Protein AF-A0A8T4HU06-F1 (afdb_monomer_lite)

Sequence (92 aa):
AAGGELPPHQEDKLLADHSLVPEHLDIVALCRRSPLSVADVAAELDLPVGVVRVLIGDLVEAELVRVTRPVPPAELPDESILREVINGLRAL

Structure (mmCIF, N/CA/C/O backbone):
data_AF-A0A8T4HU06-F1
#
_entry.id   AF-A0A8T4HU06-F1
#
loop_
_atom_site.group_PDB
_atom_site.id
_atom_site.type_symbol
_atom_site.label_atom_id
_atom_site.label_alt_id
_atom_site.label_comp_id
_atom_site.label_asym_id
_atom_site.label_entity_id
_atom_site.label_seq_id
_atom_site.pdbx_PDB_ins_code
_atom_site.Cartn_x
_atom_site.Cartn_y
_atom_site.Cartn_z
_atom_site.occupancy
_atom_site.B_iso_or_equiv
_atom_site.auth_seq_id
_atom_site.auth_comp_id
_atom_site.auth_asym_id
_atom_site.auth_atom_id
_atom_site.pdbx_PDB_model_num
ATOM 1 N N . ALA A 1 1 ? 35.096 37.203 -4.861 1.00 49.19 1 ALA A N 1
ATOM 2 C CA . ALA A 1 1 ? 34.974 36.120 -3.865 1.00 49.19 1 ALA A CA 1
ATOM 3 C C . ALA A 1 1 ? 33.509 36.012 -3.469 1.00 49.19 1 ALA A C 1
ATOM 5 O O . ALA A 1 1 ? 32.876 37.055 -3.382 1.00 49.19 1 ALA A O 1
ATOM 6 N N . ALA A 1 2 ? 33.016 34.786 -3.271 1.00 47.84 2 ALA A N 1
ATOM 7 C CA . ALA A 1 2 ? 31.607 34.378 -3.151 1.00 47.84 2 ALA A CA 1
ATOM 8 C C . ALA A 1 2 ? 30.885 34.105 -4.489 1.00 47.84 2 ALA A C 1
ATOM 10 O O . ALA A 1 2 ? 29.835 34.665 -4.774 1.00 47.84 2 ALA A O 1
ATOM 11 N N . GLY A 1 3 ? 31.455 33.205 -5.296 1.00 42.72 3 GLY A N 1
ATOM 12 C CA . GLY A 1 3 ? 30.666 32.340 -6.175 1.00 42.72 3 GLY A CA 1
ATOM 13 C C . GLY A 1 3 ? 30.450 31.032 -5.424 1.00 42.72 3 GLY A C 1
ATOM 14 O O . GLY A 1 3 ? 31.340 30.189 -5.395 1.00 42.72 3 GLY A O 1
ATOM 15 N N . GLY A 1 4 ? 29.343 30.930 -4.690 1.00 51.41 4 GLY A N 1
ATOM 16 C CA . GLY A 1 4 ? 28.911 29.660 -4.122 1.00 51.41 4 GLY A CA 1
ATOM 17 C C . GLY A 1 4 ? 28.354 28.810 -5.252 1.00 51.41 4 GLY A C 1
ATOM 18 O O . GLY A 1 4 ? 27.167 28.903 -5.545 1.00 51.41 4 GLY A O 1
ATOM 19 N N . GLU A 1 5 ? 29.212 28.030 -5.907 1.00 49.47 5 GLU A N 1
ATOM 20 C CA . GLU A 1 5 ? 28.767 26.966 -6.804 1.00 49.47 5 GLU A CA 1
ATOM 21 C C . GLU A 1 5 ? 28.080 25.902 -5.932 1.00 49.47 5 GLU A C 1
ATOM 23 O O . GLU A 1 5 ? 28.725 25.077 -5.281 1.00 49.47 5 GLU A O 1
ATOM 28 N N . LEU A 1 6 ? 26.751 25.980 -5.846 1.00 54.69 6 LEU A N 1
ATOM 29 C CA . LEU A 1 6 ? 25.926 24.864 -5.400 1.00 54.69 6 LEU A CA 1
ATOM 30 C C . LEU A 1 6 ? 26.070 23.745 -6.444 1.00 54.69 6 LEU A C 1
ATOM 32 O O . LEU A 1 6 ? 26.054 24.041 -7.642 1.00 54.69 6 LEU A O 1
ATOM 36 N N . PRO A 1 7 ? 26.239 22.478 -6.033 1.00 54.22 7 PRO A N 1
ATOM 37 C CA . PRO A 1 7 ? 26.412 21.390 -6.984 1.00 54.22 7 PRO A CA 1
ATOM 38 C C . PRO A 1 7 ? 25.163 21.268 -7.876 1.00 54.22 7 PRO A C 1
ATOM 40 O O . PRO A 1 7 ? 24.046 21.352 -7.360 1.00 5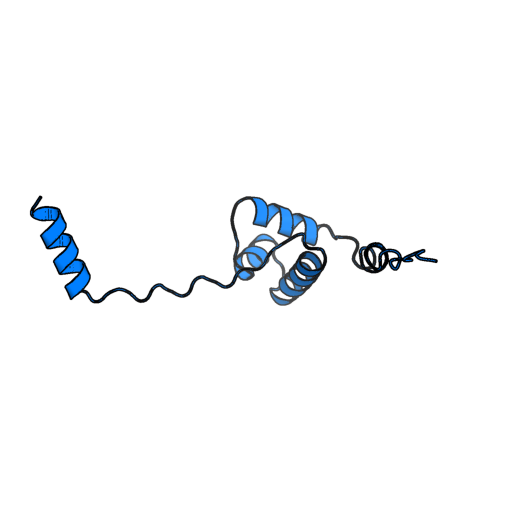4.22 7 PRO A O 1
ATOM 43 N N . PRO A 1 8 ? 25.320 21.060 -9.197 1.00 49.34 8 PRO A N 1
ATOM 44 C CA . PRO A 1 8 ? 24.193 20.816 -10.081 1.00 49.34 8 PRO A CA 1
ATOM 45 C C . PRO A 1 8 ? 23.570 19.471 -9.712 1.00 49.34 8 PRO A C 1
ATOM 47 O O . PRO A 1 8 ? 24.196 18.425 -9.864 1.00 49.34 8 PRO A O 1
ATOM 50 N N . HIS A 1 9 ? 22.358 19.537 -9.171 1.00 50.75 9 HIS A N 1
ATOM 51 C CA . HIS A 1 9 ? 21.290 18.556 -9.299 1.00 50.75 9 HIS A CA 1
ATOM 52 C C . HIS A 1 9 ? 21.762 17.125 -9.631 1.00 50.75 9 HIS A C 1
ATOM 54 O O . HIS A 1 9 ? 21.701 16.658 -10.766 1.00 50.75 9 HIS A O 1
ATOM 60 N N . GLN A 1 10 ? 22.113 16.388 -8.574 1.00 49.09 10 GLN A N 1
ATOM 61 C CA . GLN A 1 10 ? 22.041 14.918 -8.499 1.00 49.09 10 GLN A CA 1
ATOM 62 C C . GLN A 1 10 ? 20.639 14.380 -8.909 1.00 49.09 10 GLN A C 1
ATOM 64 O O . GLN A 1 10 ? 20.453 13.179 -9.087 1.00 49.09 10 GLN A O 1
ATOM 69 N N . GLU A 1 11 ? 19.675 15.289 -9.063 1.00 46.75 11 GLU A N 1
ATOM 70 C CA . GLU A 1 11 ? 18.231 15.122 -9.166 1.00 46.75 11 GLU A CA 1
ATOM 71 C C . GLU A 1 11 ? 17.757 14.498 -10.483 1.00 46.75 11 GLU A C 1
ATOM 73 O O . GLU A 1 11 ? 16.674 13.947 -10.482 1.00 46.75 11 GLU A O 1
ATOM 78 N N . ASP A 1 12 ? 18.538 14.503 -11.570 1.00 49.78 12 ASP A N 1
ATOM 79 C CA . ASP A 1 12 ? 18.049 14.060 -12.897 1.00 49.78 12 ASP A CA 1
ATOM 80 C C . ASP A 1 12 ? 18.591 12.679 -13.338 1.00 49.78 12 ASP A C 1
ATOM 82 O O . ASP A 1 12 ? 18.088 12.048 -14.263 1.00 49.78 12 ASP A O 1
ATOM 86 N N . LYS A 1 13 ? 19.636 12.158 -12.676 1.00 44.78 13 LYS A N 1
ATOM 87 C CA . LYS A 1 13 ? 20.402 10.996 -13.182 1.00 44.78 13 LYS A CA 1
ATOM 88 C C . LYS A 1 13 ? 19.942 9.630 -12.649 1.00 44.78 13 LYS A C 1
ATOM 90 O O . LYS A 1 13 ? 20.282 8.616 -13.246 1.00 44.78 13 LYS A O 1
ATOM 95 N N . LEU A 1 14 ? 19.181 9.591 -11.553 1.00 49.69 14 LEU A N 1
ATOM 96 C CA . LEU A 1 14 ? 18.572 8.363 -11.007 1.00 49.69 14 LEU A CA 1
ATOM 97 C C . LEU A 1 14 ? 17.090 8.208 -11.402 1.00 49.69 14 LEU A C 1
ATOM 99 O O . LEU A 1 14 ? 16.555 7.110 -11.317 1.00 49.69 14 LEU A O 1
ATOM 103 N N . LEU A 1 15 ? 16.444 9.279 -11.885 1.00 49.28 15 LEU A N 1
ATOM 104 C CA . LEU A 1 15 ? 15.009 9.321 -12.209 1.00 49.28 15 LEU A CA 1
ATOM 105 C C . LEU A 1 15 ? 14.596 8.507 -13.453 1.00 49.28 15 LEU A C 1
ATOM 107 O O . LEU A 1 15 ? 13.402 8.356 -13.698 1.00 49.28 15 LEU A O 1
ATOM 111 N N . ALA A 1 16 ? 15.538 7.994 -14.251 1.00 53.00 16 ALA A N 1
ATOM 112 C CA . ALA A 1 16 ? 15.242 7.401 -15.562 1.00 53.00 16 ALA A CA 1
ATOM 113 C C . ALA A 1 16 ? 15.638 5.921 -15.735 1.00 53.00 16 ALA A C 1
ATOM 115 O O . ALA A 1 16 ? 15.224 5.317 -16.724 1.00 53.00 16 ALA A O 1
ATOM 116 N N . ASP A 1 17 ? 16.381 5.309 -14.801 1.00 52.34 17 ASP A N 1
ATOM 117 C CA . ASP A 1 17 ? 16.716 3.868 -14.890 1.00 52.34 17 ASP A CA 1
ATOM 118 C C . ASP A 1 17 ? 15.507 2.961 -14.564 1.00 52.34 17 ASP A C 1
ATOM 120 O O . ASP A 1 17 ? 15.486 1.777 -14.905 1.00 52.34 17 ASP A O 1
ATOM 124 N N . HIS A 1 18 ? 14.440 3.541 -14.004 1.00 58.19 18 HIS A N 1
ATOM 125 C CA . HIS A 1 18 ? 13.116 2.939 -13.872 1.00 58.19 18 HIS A CA 1
ATOM 126 C C . HIS A 1 18 ? 12.086 3.795 -14.612 1.00 58.19 18 HIS A C 1
ATOM 128 O O . HIS A 1 18 ? 11.337 4.557 -14.006 1.00 58.19 18 HIS A O 1
ATOM 134 N N . SER A 1 19 ? 12.040 3.684 -15.945 1.00 70.25 19 SER A N 1
ATOM 135 C CA . SER A 1 19 ? 10.857 4.115 -16.699 1.00 70.25 19 SER A CA 1
ATOM 136 C C . SER A 1 19 ? 9.641 3.490 -16.025 1.00 70.25 19 SER A C 1
ATOM 138 O O . SER A 1 19 ? 9.533 2.266 -16.015 1.00 70.25 19 SER A O 1
ATOM 140 N N . LEU A 1 20 ? 8.763 4.315 -15.449 1.00 79.44 20 LEU A N 1
ATOM 141 C CA . LEU A 1 20 ? 7.530 3.849 -14.821 1.00 79.44 20 LEU A CA 1
ATOM 142 C C . LEU A 1 20 ? 6.812 2.923 -15.806 1.00 79.44 20 LEU A C 1
ATOM 144 O O . LEU A 1 20 ? 6.444 3.348 -16.907 1.00 79.44 20 LEU A O 1
ATOM 148 N N . VAL A 1 21 ? 6.681 1.652 -15.437 1.00 87.94 21 VAL A N 1
ATOM 149 C CA . VAL A 1 21 ? 5.947 0.672 -16.236 1.00 87.94 21 VAL A CA 1
ATOM 150 C C . VAL A 1 21 ? 4.445 0.835 -15.967 1.00 87.94 21 VAL A C 1
ATOM 152 O O . VAL A 1 21 ? 4.068 1.514 -15.004 1.00 87.94 21 VAL A O 1
ATOM 155 N N . PRO A 1 22 ? 3.558 0.283 -16.814 1.00 92.44 22 PRO A N 1
ATOM 156 C CA . PRO A 1 22 ? 2.112 0.420 -16.629 1.00 92.44 22 PRO A CA 1
ATOM 157 C C . PRO A 1 22 ? 1.648 0.062 -15.213 1.00 92.44 22 PRO A C 1
ATOM 159 O O . PRO A 1 22 ? 0.855 0.789 -14.623 1.00 92.44 22 PRO A O 1
ATOM 162 N N . GLU A 1 23 ? 2.248 -0.964 -14.614 1.00 95.75 23 GLU A N 1
ATOM 163 C CA . GLU A 1 23 ? 1.944 -1.423 -13.263 1.00 95.75 23 GLU A CA 1
ATOM 164 C C . GLU A 1 23 ? 2.241 -0.347 -12.204 1.00 95.75 23 GLU A C 1
ATOM 166 O O . GLU A 1 23 ? 1.484 -0.197 -11.246 1.00 95.75 23 GLU A O 1
ATOM 171 N N . HIS A 1 24 ? 3.294 0.465 -12.370 1.00 95.38 24 HIS A N 1
ATOM 172 C CA . HIS A 1 24 ? 3.557 1.598 -11.472 1.00 95.38 24 HIS A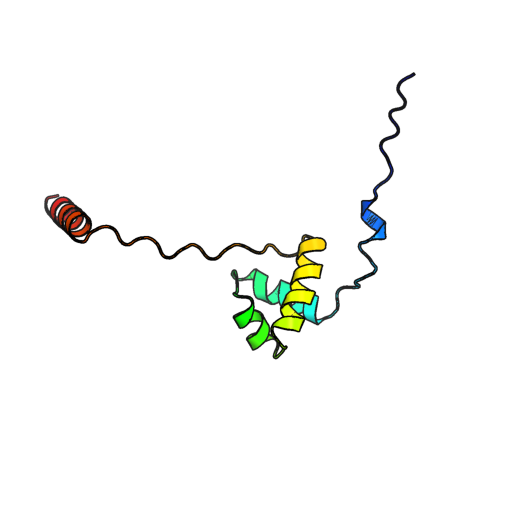 CA 1
ATOM 173 C C . HIS A 1 24 ? 2.455 2.657 -11.570 1.00 95.38 24 HIS A C 1
ATOM 175 O O . HIS A 1 24 ? 2.030 3.215 -10.555 1.00 95.38 24 HIS A O 1
ATOM 181 N N . LEU A 1 25 ? 1.977 2.933 -12.786 1.00 94.38 25 LEU A N 1
ATOM 182 C CA . LEU A 1 25 ? 0.897 3.892 -13.016 1.00 94.38 25 LEU A CA 1
ATOM 183 C C . LEU A 1 25 ? -0.422 3.394 -12.415 1.00 94.38 25 LEU A C 1
ATOM 185 O O . LEU A 1 25 ? -1.147 4.185 -11.806 1.00 94.38 25 LEU A O 1
ATOM 189 N N . ASP A 1 26 ? -0.693 2.095 -12.522 1.00 96.31 26 ASP A N 1
ATOM 190 C CA . ASP A 1 26 ? -1.879 1.469 -11.944 1.00 96.31 26 ASP A CA 1
ATOM 191 C C . ASP A 1 26 ? -1.856 1.531 -10.411 1.00 96.31 26 ASP A C 1
ATOM 193 O O . ASP A 1 26 ? -2.854 1.913 -9.796 1.00 96.31 26 ASP A O 1
ATOM 197 N N . ILE A 1 27 ? -0.703 1.279 -9.775 1.00 96.31 27 ILE A N 1
ATOM 198 C CA . ILE A 1 27 ? -0.538 1.444 -8.319 1.00 96.31 27 ILE A CA 1
ATOM 199 C C . ILE A 1 27 ? -0.866 2.882 -7.892 1.00 96.31 27 ILE A C 1
ATOM 201 O O . ILE A 1 27 ? -1.620 3.094 -6.934 1.00 96.31 27 ILE A O 1
ATOM 205 N N . VAL A 1 28 ? -0.331 3.883 -8.601 1.00 95.56 28 VAL A N 1
ATOM 206 C CA . VAL A 1 28 ? -0.617 5.299 -8.316 1.00 95.56 28 VAL A CA 1
ATOM 207 C C . VAL A 1 28 ? -2.107 5.592 -8.489 1.00 95.56 28 VAL A C 1
ATOM 209 O O . VAL A 1 28 ? -2.698 6.272 -7.648 1.00 95.56 28 VAL A O 1
ATOM 212 N N . ALA A 1 29 ? -2.735 5.075 -9.547 1.00 95.31 29 ALA A N 1
ATOM 213 C CA . ALA A 1 29 ? -4.159 5.265 -9.801 1.00 95.31 29 ALA A CA 1
ATOM 214 C C . ALA A 1 29 ? -5.033 4.664 -8.687 1.00 95.31 29 ALA A C 1
ATOM 216 O O . ALA A 1 29 ? -5.947 5.340 -8.206 1.00 95.31 29 ALA A O 1
ATOM 217 N N . LEU A 1 30 ? -4.718 3.450 -8.226 1.00 95.69 30 LEU A N 1
ATOM 218 C CA . LEU A 1 30 ? -5.419 2.774 -7.131 1.00 95.69 30 LEU A CA 1
ATOM 219 C C . LEU A 1 30 ? -5.331 3.566 -5.817 1.00 95.69 30 LEU A C 1
ATOM 221 O O . LEU A 1 30 ? -6.337 3.756 -5.129 1.00 95.69 30 LEU A O 1
ATOM 225 N N . CYS A 1 31 ? -4.154 4.109 -5.501 1.00 94.44 31 CYS A N 1
ATOM 226 C CA . CYS A 1 31 ? -3.914 4.832 -4.248 1.00 94.44 31 CYS A CA 1
ATOM 227 C C . CYS A 1 31 ? -4.499 6.258 -4.215 1.00 94.44 31 CYS A C 1
ATOM 229 O O . CYS A 1 31 ? -4.534 6.878 -3.151 1.00 94.44 31 CYS A O 1
ATOM 231 N N . ARG A 1 32 ? -4.980 6.809 -5.344 1.00 93.69 32 ARG A N 1
ATOM 232 C CA . ARG A 1 32 ? -5.537 8.179 -5.401 1.00 93.69 32 ARG A CA 1
ATOM 233 C C . ARG A 1 32 ? -6.824 8.361 -4.603 1.00 93.69 32 ARG A C 1
ATOM 235 O O . ARG A 1 32 ? -7.107 9.474 -4.167 1.00 93.69 32 ARG A O 1
ATOM 242 N N . ARG A 1 33 ? -7.635 7.309 -4.464 1.00 91.06 33 ARG A N 1
ATOM 243 C CA . ARG A 1 33 ? -8.952 7.409 -3.814 1.00 91.06 33 ARG A CA 1
ATOM 244 C C . ARG A 1 33 ? -8.873 7.229 -2.301 1.00 91.06 33 ARG A C 1
ATOM 246 O O . ARG A 1 33 ? -9.578 7.920 -1.571 1.00 91.06 33 ARG A O 1
ATOM 253 N N . SER A 1 34 ? -8.031 6.313 -1.840 1.00 91.44 34 SER A N 1
ATOM 254 C CA . SER A 1 34 ? -7.820 6.014 -0.423 1.00 91.44 34 SER A CA 1
ATOM 255 C C . SER A 1 34 ? -6.503 5.257 -0.232 1.00 91.44 34 SER A C 1
ATOM 257 O O . SER A 1 34 ? -6.068 4.579 -1.164 1.00 91.44 34 SER A O 1
ATOM 259 N N . PRO A 1 35 ? -5.889 5.302 0.966 1.00 92.06 35 PRO A N 1
ATOM 260 C CA . PRO A 1 35 ? -4.783 4.411 1.299 1.00 92.06 35 PRO A CA 1
ATOM 261 C C . PRO A 1 35 ? -5.216 2.946 1.171 1.00 92.0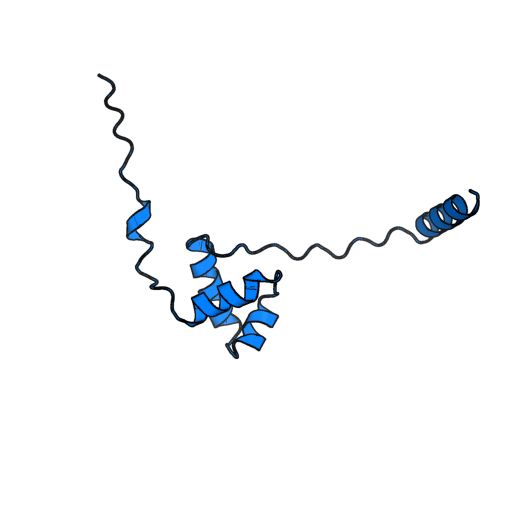6 35 PRO A C 1
ATOM 263 O O . PRO A 1 35 ? -6.285 2.578 1.658 1.00 92.06 35 PRO A O 1
ATOM 266 N N . LEU A 1 36 ? -4.382 2.125 0.540 1.00 94.50 36 LEU A N 1
ATOM 267 C CA . LEU A 1 36 ? -4.596 0.688 0.379 1.00 94.50 36 LEU A CA 1
ATOM 268 C C . LEU A 1 36 ? -3.483 -0.082 1.081 1.00 94.50 36 LEU A C 1
ATOM 270 O O . LEU A 1 36 ? -2.347 0.396 1.169 1.00 94.50 36 LEU A O 1
ATOM 274 N N . SER A 1 37 ? -3.793 -1.279 1.581 1.00 94.81 37 SER A N 1
ATOM 275 C CA . SER A 1 37 ? -2.735 -2.168 2.045 1.00 94.81 37 SER A CA 1
ATOM 276 C C . SER A 1 37 ? -1.966 -2.731 0.847 1.00 94.81 37 SER A C 1
ATOM 278 O O . SER A 1 37 ? -2.497 -2.856 -0.255 1.00 94.81 37 SER A O 1
ATOM 280 N N . VAL A 1 38 ? -0.707 -3.120 1.060 1.00 95.06 38 VAL A N 1
ATOM 281 C CA . VAL A 1 38 ? 0.102 -3.758 0.005 1.00 95.06 38 VAL A CA 1
ATOM 282 C C . VAL A 1 38 ? -0.561 -5.046 -0.503 1.00 95.06 38 VAL A C 1
ATOM 284 O O . VAL A 1 38 ? -0.423 -5.386 -1.674 1.00 95.06 38 VAL A O 1
ATOM 287 N N . ALA A 1 39 ? -1.295 -5.750 0.364 1.00 95.75 39 ALA A N 1
ATOM 288 C CA . ALA A 1 39 ? -2.039 -6.947 -0.012 1.00 95.75 39 ALA A CA 1
ATOM 289 C C . ALA A 1 39 ? -3.230 -6.620 -0.925 1.00 95.75 39 ALA A C 1
ATOM 291 O O . ALA A 1 39 ? -3.431 -7.328 -1.906 1.00 95.75 39 ALA A O 1
ATOM 292 N N . ASP A 1 40 ? -3.963 -5.537 -0.651 1.00 96.44 40 ASP A N 1
ATOM 293 C CA . ASP A 1 40 ? -5.085 -5.108 -1.498 1.00 96.44 40 ASP A CA 1
ATOM 294 C C . ASP A 1 40 ? -4.586 -4.701 -2.886 1.00 96.44 40 ASP A C 1
ATOM 296 O O . ASP A 1 40 ? -5.133 -5.140 -3.888 1.00 96.44 40 ASP A O 1
ATOM 300 N N . VAL A 1 41 ? -3.489 -3.938 -2.960 1.00 96.75 41 VAL A N 1
ATOM 301 C CA . VAL A 1 41 ? -2.874 -3.564 -4.246 1.00 96.75 41 VAL A CA 1
ATOM 302 C C . VAL A 1 41 ? -2.445 -4.806 -5.035 1.00 96.75 41 VAL A C 1
ATOM 304 O O . VAL A 1 41 ? -2.665 -4.876 -6.239 1.00 96.75 41 VAL A O 1
ATOM 307 N N . ALA A 1 42 ? -1.866 -5.807 -4.368 1.00 97.25 42 ALA A N 1
ATOM 308 C CA . ALA A 1 42 ? -1.480 -7.061 -5.011 1.00 97.25 42 ALA A CA 1
ATOM 309 C C . ALA A 1 42 ? -2.674 -7.869 -5.525 1.00 97.25 42 ALA A C 1
ATOM 311 O O . ALA A 1 42 ? -2.593 -8.435 -6.613 1.00 97.25 42 ALA A O 1
ATOM 312 N N . ALA A 1 43 ? -3.774 -7.894 -4.773 1.00 97.50 43 ALA A N 1
ATOM 313 C CA . ALA A 1 43 ? -5.003 -8.553 -5.190 1.00 97.50 43 ALA A CA 1
ATOM 314 C C . ALA A 1 43 ? -5.657 -7.848 -6.390 1.00 97.50 43 ALA A C 1
ATOM 316 O O . ALA A 1 43 ? -6.075 -8.520 -7.327 1.00 97.50 43 ALA A O 1
ATOM 317 N N . GLU A 1 44 ? -5.706 -6.514 -6.390 1.00 97.25 44 GLU A N 1
ATOM 318 C CA . GLU A 1 44 ? -6.296 -5.726 -7.484 1.00 97.25 44 GLU A CA 1
ATOM 319 C C . GLU A 1 44 ? -5.497 -5.835 -8.791 1.00 97.25 44 GLU A C 1
ATOM 321 O O . GLU A 1 44 ? -6.082 -5.851 -9.871 1.00 97.25 44 GLU A O 1
ATOM 326 N N . LEU A 1 45 ? -4.165 -5.927 -8.704 1.00 96.56 45 LEU A N 1
ATOM 327 C CA . LEU A 1 45 ? -3.289 -6.047 -9.875 1.00 96.56 45 LEU A CA 1
ATOM 328 C C . LEU A 1 45 ? -3.038 -7.497 -10.315 1.00 96.56 45 LEU A C 1
ATOM 330 O O . LEU A 1 45 ? -2.395 -7.703 -11.339 1.00 96.56 45 LEU A O 1
ATOM 334 N N . ASP A 1 46 ? -3.511 -8.488 -9.553 1.00 97.56 46 ASP A N 1
ATOM 335 C CA . ASP A 1 46 ? -3.217 -9.918 -9.752 1.00 97.56 46 ASP A CA 1
ATOM 336 C 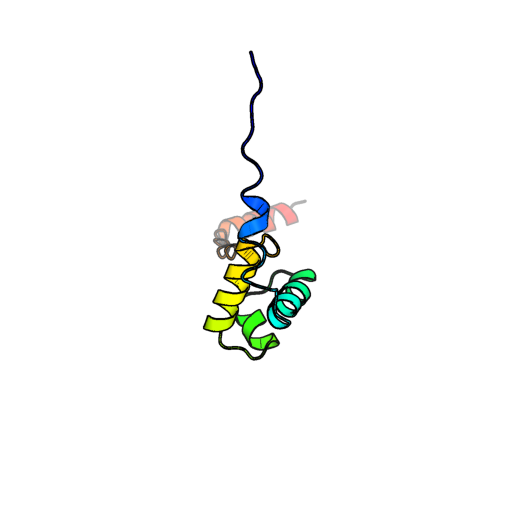C . ASP A 1 46 ? -1.703 -10.217 -9.841 1.00 97.56 46 ASP A C 1
ATOM 338 O O . ASP A 1 46 ? -1.222 -11.000 -10.662 1.00 97.56 46 ASP A O 1
ATOM 342 N N . LEU A 1 47 ? -0.916 -9.560 -8.979 1.00 97.38 47 LEU A N 1
ATOM 343 C CA . LEU A 1 47 ? 0.543 -9.690 -8.934 1.00 97.38 47 LEU A CA 1
ATOM 344 C C . LEU A 1 47 ? 1.021 -10.286 -7.604 1.00 97.38 47 LEU A C 1
ATOM 346 O O . LEU A 1 47 ? 0.443 -10.020 -6.547 1.00 97.38 47 LEU A O 1
ATOM 350 N N . PRO A 1 48 ? 2.142 -11.035 -7.586 1.00 98.00 48 PRO A N 1
ATOM 351 C CA . PRO A 1 48 ? 2.737 -11.486 -6.336 1.00 98.00 48 PRO A CA 1
ATOM 352 C C . PRO A 1 48 ? 3.106 -10.306 -5.427 1.00 98.00 48 PRO A C 1
ATOM 354 O O . PRO A 1 48 ? 3.748 -9.350 -5.863 1.00 98.00 48 PRO A O 1
ATOM 357 N N . VAL A 1 49 ? 2.816 -10.417 -4.125 1.00 96.88 49 VAL A N 1
ATOM 358 C CA . VAL A 1 49 ? 3.105 -9.367 -3.122 1.00 96.88 49 VAL A CA 1
ATOM 359 C C . VAL A 1 49 ? 4.570 -8.910 -3.154 1.00 96.88 49 VAL A C 1
ATOM 361 O O . VAL A 1 49 ? 4.860 -7.736 -2.945 1.00 96.88 49 VAL A O 1
ATOM 364 N N . GLY A 1 50 ? 5.508 -9.821 -3.432 1.00 97.44 50 GLY A N 1
ATOM 365 C CA . GLY A 1 50 ? 6.926 -9.484 -3.574 1.00 97.44 50 GLY A CA 1
ATOM 366 C C . GLY A 1 50 ? 7.203 -8.514 -4.726 1.00 97.44 50 GLY A C 1
ATOM 367 O O . GLY A 1 50 ? 7.960 -7.569 -4.536 1.00 97.44 50 GLY A O 1
ATOM 368 N N . VAL A 1 51 ? 6.548 -8.707 -5.875 1.00 97.00 51 VAL A N 1
ATOM 369 C CA . VAL A 1 51 ? 6.668 -7.826 -7.048 1.00 97.00 51 VAL A CA 1
ATOM 370 C C . VAL A 1 51 ? 6.098 -6.453 -6.721 1.00 97.00 51 VAL A C 1
ATOM 372 O O . VAL A 1 51 ? 6.780 -5.448 -6.884 1.00 97.00 51 VAL A O 1
ATOM 375 N N . VAL A 1 52 ? 4.895 -6.408 -6.147 1.00 97.19 52 VAL A N 1
ATOM 376 C CA . VAL A 1 52 ? 4.245 -5.148 -5.758 1.00 97.19 52 VAL A CA 1
ATOM 377 C C . VAL A 1 52 ? 5.083 -4.361 -4.751 1.00 97.19 52 VAL A C 1
ATOM 379 O O . VAL A 1 52 ? 5.169 -3.143 -4.846 1.00 97.19 52 VAL A O 1
ATOM 382 N N . ARG A 1 53 ? 5.762 -5.030 -3.811 1.00 95.88 53 ARG A N 1
ATOM 383 C CA . ARG A 1 53 ? 6.679 -4.359 -2.875 1.00 95.88 53 ARG A CA 1
ATOM 384 C C . ARG A 1 53 ? 7.872 -3.701 -3.563 1.00 95.88 53 ARG A C 1
ATOM 386 O O . ARG A 1 53 ? 8.294 -2.652 -3.088 1.00 95.88 53 ARG A O 1
ATOM 393 N N . VAL A 1 54 ? 8.410 -4.307 -4.623 1.00 95.62 54 VAL A N 1
ATOM 394 C CA . VAL A 1 54 ? 9.496 -3.709 -5.417 1.00 95.62 54 VAL A CA 1
ATOM 395 C C . VAL A 1 54 ? 8.966 -2.487 -6.160 1.00 95.62 54 VAL A C 1
ATOM 397 O O . VAL A 1 54 ? 9.492 -1.403 -5.960 1.00 95.62 54 VAL A O 1
ATOM 400 N N . LEU A 1 55 ? 7.843 -2.626 -6.873 1.00 95.12 55 LEU A N 1
ATOM 401 C CA . LEU A 1 55 ? 7.224 -1.516 -7.609 1.00 95.12 55 LEU A CA 1
ATOM 402 C C . LEU A 1 55 ? 6.853 -0.333 -6.695 1.00 95.12 55 LEU A C 1
ATOM 404 O O . LEU A 1 55 ? 7.055 0.826 -7.046 1.00 95.12 55 LEU A O 1
ATOM 408 N N . ILE A 1 56 ? 6.326 -0.607 -5.495 1.00 95.50 56 ILE A N 1
ATOM 409 C CA . ILE A 1 56 ? 6.064 0.428 -4.484 1.00 95.50 56 ILE A CA 1
ATOM 410 C C . ILE A 1 56 ? 7.372 1.056 -3.991 1.00 95.50 56 ILE A C 1
ATOM 412 O O . ILE A 1 56 ? 7.388 2.255 -3.730 1.00 95.50 56 ILE A O 1
ATOM 416 N N . GLY A 1 57 ? 8.449 0.278 -3.855 1.00 94.25 57 GLY A N 1
ATOM 417 C CA . GLY A 1 57 ? 9.782 0.788 -3.527 1.00 94.25 57 GLY A CA 1
ATOM 418 C C . GLY A 1 57 ? 10.231 1.850 -4.526 1.00 94.25 57 GLY A C 1
ATOM 419 O O . GLY A 1 57 ? 10.517 2.972 -4.115 1.00 94.25 57 GLY A O 1
ATOM 420 N N . ASP A 1 58 ? 10.149 1.540 -5.819 1.00 93.06 58 ASP A N 1
ATOM 421 C CA . ASP A 1 58 ? 10.503 2.472 -6.896 1.00 93.06 58 ASP A CA 1
ATOM 422 C C . ASP A 1 58 ? 9.646 3.751 -6.837 1.00 93.06 58 ASP A C 1
ATOM 424 O O . ASP A 1 58 ? 10.148 4.867 -6.953 1.00 93.06 58 ASP A O 1
ATOM 428 N N . LEU A 1 59 ? 8.336 3.611 -6.591 1.00 93.62 59 LEU A N 1
ATOM 429 C CA . LEU A 1 59 ? 7.415 4.750 -6.462 1.00 93.62 59 LEU A CA 1
ATOM 430 C C . LEU A 1 59 ? 7.675 5.609 -5.221 1.00 93.62 59 LEU A C 1
ATOM 432 O O . LEU A 1 59 ? 7.397 6.808 -5.244 1.00 93.62 59 LEU A O 1
ATOM 436 N N . VAL A 1 60 ? 8.153 5.010 -4.130 1.00 93.50 60 VAL A N 1
ATOM 437 C CA . VAL A 1 60 ? 8.535 5.733 -2.910 1.00 93.50 60 VAL A CA 1
ATOM 438 C C . VAL A 1 60 ? 9.835 6.497 -3.137 1.00 93.50 60 VAL A C 1
ATOM 440 O O . VAL A 1 60 ? 9.920 7.653 -2.728 1.00 93.50 60 VAL A O 1
ATOM 443 N N . GLU A 1 61 ? 10.816 5.891 -3.809 1.00 91.44 61 GLU A N 1
ATOM 444 C CA . GLU A 1 61 ? 12.071 6.554 -4.185 1.00 91.44 61 GLU A CA 1
ATOM 445 C C . GLU A 1 61 ? 11.837 7.716 -5.159 1.00 91.44 61 GLU A C 1
ATOM 447 O O . GLU A 1 61 ? 12.457 8.767 -5.020 1.00 91.44 61 GLU A O 1
ATOM 452 N N . ALA A 1 62 ? 10.880 7.567 -6.079 1.00 88.69 62 ALA A N 1
ATOM 453 C CA . ALA A 1 62 ? 10.426 8.627 -6.980 1.00 88.69 62 ALA A CA 1
ATOM 454 C C . ALA A 1 62 ? 9.481 9.657 -6.319 1.00 88.69 62 ALA A C 1
ATOM 456 O O . ALA A 1 62 ? 8.970 10.546 -6.997 1.00 88.69 62 ALA A O 1
ATOM 457 N N . GLU A 1 63 ? 9.199 9.525 -5.018 1.00 91.06 63 GLU A N 1
ATOM 458 C CA . GLU A 1 63 ? 8.285 10.378 -4.241 1.00 91.06 63 GLU A CA 1
ATOM 459 C C . GLU A 1 63 ? 6.834 10.457 -4.773 1.00 91.06 63 GLU A C 1
ATOM 461 O O . GLU A 1 63 ? 6.071 11.363 -4.425 1.00 91.06 63 GLU A O 1
ATOM 466 N N . LEU A 1 64 ? 6.409 9.480 -5.577 1.00 91.19 64 LEU A N 1
ATOM 467 C CA . LEU A 1 64 ? 5.074 9.418 -6.187 1.00 91.19 64 LEU A CA 1
ATOM 468 C C . LEU A 1 64 ? 4.023 8.780 -5.270 1.00 91.19 64 LEU A C 1
ATOM 470 O O . LEU A 1 64 ? 2.825 9.023 -5.432 1.00 91.19 64 LEU A O 1
ATOM 474 N N . VAL A 1 65 ? 4.454 7.972 -4.298 1.00 92.94 65 VAL A N 1
ATOM 475 C CA . VAL A 1 65 ? 3.589 7.325 -3.302 1.00 92.94 65 VAL A CA 1
ATOM 476 C C . VAL A 1 65 ? 4.206 7.463 -1.911 1.00 92.94 65 VAL A C 1
ATOM 478 O O . VAL A 1 65 ? 5.422 7.470 -1.742 1.00 92.94 65 VAL A O 1
ATOM 481 N N . ARG A 1 66 ? 3.358 7.548 -0.880 1.00 92.56 66 ARG A N 1
ATOM 482 C CA . ARG A 1 66 ? 3.780 7.499 0.526 1.00 92.56 66 ARG A CA 1
ATOM 483 C C . ARG A 1 66 ? 3.249 6.238 1.189 1.00 92.56 66 ARG A C 1
ATOM 485 O O . ARG A 1 66 ? 2.055 5.961 1.134 1.00 92.56 66 ARG A O 1
ATOM 492 N N . VAL A 1 67 ? 4.124 5.519 1.885 1.00 91.69 67 VAL A N 1
ATOM 493 C CA . VAL A 1 67 ? 3.738 4.383 2.728 1.00 91.69 67 VAL A CA 1
ATOM 494 C C . VAL A 1 67 ? 3.602 4.862 4.168 1.00 91.69 67 VAL A C 1
ATOM 496 O O . VAL A 1 67 ? 4.529 5.434 4.737 1.00 91.69 67 VAL A O 1
ATOM 499 N N . THR A 1 68 ? 2.437 4.619 4.765 1.00 86.88 68 THR A N 1
ATOM 500 C CA . THR A 1 68 ? 2.169 4.935 6.174 1.00 86.88 68 THR A CA 1
ATOM 501 C C . THR A 1 68 ? 2.109 3.639 6.971 1.00 86.88 68 THR A C 1
ATOM 503 O O . THR A 1 68 ? 1.638 2.617 6.471 1.00 86.88 68 THR A O 1
ATOM 506 N N . ARG A 1 69 ? 2.589 3.656 8.218 1.00 76.88 69 ARG A N 1
ATOM 507 C CA . ARG A 1 69 ? 2.388 2.510 9.113 1.00 76.88 69 ARG A CA 1
ATOM 508 C C . ARG A 1 69 ? 0.897 2.393 9.441 1.00 76.88 69 ARG A C 1
ATOM 510 O O . ARG A 1 69 ? 0.287 3.427 9.716 1.00 76.88 69 ARG A O 1
ATOM 517 N N . PRO A 1 70 ? 0.319 1.177 9.453 1.00 71.06 70 PRO A N 1
ATOM 518 C CA . PRO A 1 70 ? -1.025 0.986 9.979 1.00 71.06 70 PRO A CA 1
ATOM 519 C C . PRO A 1 70 ? -1.123 1.644 11.353 1.00 71.06 70 PRO A C 1
ATOM 521 O O . PRO A 1 70 ? -0.217 1.478 12.178 1.00 71.06 70 PRO A O 1
ATOM 524 N N . VAL A 1 71 ? -2.187 2.417 11.582 1.00 70.25 71 VAL A N 1
ATOM 525 C CA . VAL A 1 71 ? -2.460 2.954 12.916 1.00 70.25 71 VAL A CA 1
ATOM 526 C C . VAL A 1 71 ? -2.603 1.740 13.833 1.00 70.25 71 VAL A C 1
ATOM 528 O O . VAL A 1 71 ? -3.394 0.848 13.505 1.00 70.25 71 VAL A O 1
ATOM 531 N N . PRO A 1 72 ? -1.818 1.646 14.922 1.00 67.69 72 PRO A N 1
ATOM 532 C CA . PRO A 1 72 ? -1.993 0.574 15.886 1.00 67.69 72 PRO A CA 1
ATOM 533 C C . PRO A 1 72 ? -3.467 0.510 16.293 1.00 67.69 72 PRO A C 1
ATOM 535 O O . PRO A 1 72 ? -4.093 1.571 16.400 1.00 67.69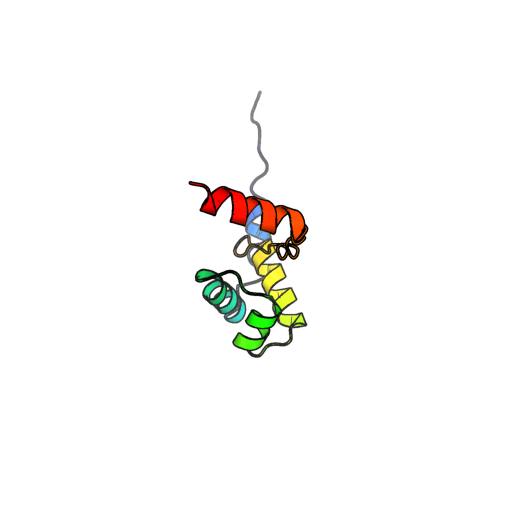 72 PRO A O 1
ATOM 538 N N . PRO A 1 73 ? -4.037 -0.688 16.513 1.00 67.12 73 PRO A N 1
ATOM 539 C CA . PRO A 1 73 ? -5.354 -0.785 17.121 1.00 67.12 73 PRO A CA 1
ATOM 540 C C . PRO A 1 73 ? -5.359 0.119 18.349 1.00 67.12 73 PRO A C 1
ATOM 542 O O . PRO A 1 73 ? -4.448 0.023 19.173 1.00 67.12 73 PRO A O 1
ATOM 545 N N . ALA A 1 74 ? -6.318 1.043 18.427 1.00 70.50 74 ALA A N 1
ATOM 546 C CA . ALA A 1 74 ? -6.434 1.877 19.609 1.00 70.50 74 ALA A CA 1
ATOM 547 C C . ALA A 1 74 ? -6.558 0.942 20.815 1.00 70.50 74 ALA A C 1
ATOM 549 O O . ALA A 1 74 ? -7.376 0.017 20.790 1.00 70.50 74 ALA A O 1
ATOM 550 N N . GLU A 1 75 ? -5.735 1.157 21.841 1.00 72.75 75 GLU A N 1
ATOM 551 C CA . GLU A 1 75 ? -5.987 0.524 23.127 1.00 72.75 75 GLU A CA 1
ATOM 552 C C . GLU A 1 75 ? -7.387 0.961 23.552 1.00 72.75 75 GLU A C 1
ATOM 554 O O . GLU A 1 75 ? -7.672 2.155 23.684 1.00 72.75 75 GLU A O 1
ATOM 559 N N . LEU A 1 76 ? -8.296 -0.011 23.639 1.00 74.69 76 LEU A N 1
ATOM 560 C CA . LEU A 1 76 ? -9.657 0.248 24.074 1.00 74.69 76 LEU A CA 1
ATOM 561 C C . LEU A 1 76 ? -9.567 0.814 25.497 1.00 74.69 76 LEU A C 1
ATOM 563 O O . LEU A 1 76 ? -8.962 0.160 26.349 1.00 74.69 76 LEU A O 1
ATOM 567 N N . PRO A 1 77 ? -10.138 2.003 25.767 1.00 76.81 77 PRO A N 1
ATOM 568 C CA . PRO A 1 77 ? -10.230 2.508 27.127 1.00 76.81 77 PRO A CA 1
ATOM 569 C C . PRO A 1 77 ? -10.951 1.485 28.003 1.00 76.81 77 PRO A C 1
ATOM 571 O O . PRO A 1 77 ? -11.871 0.811 27.527 1.00 76.81 77 PRO A O 1
ATOM 574 N N . ASP A 1 78 ? -10.572 1.403 29.278 1.00 84.94 78 ASP A N 1
ATOM 575 C CA . ASP A 1 78 ? -11.252 0.533 30.235 1.00 84.94 78 ASP A CA 1
ATOM 576 C C . ASP A 1 78 ? -12.770 0.766 30.207 1.00 84.94 78 ASP A C 1
ATOM 578 O O . ASP A 1 78 ? -13.253 1.903 30.130 1.00 84.94 78 ASP A O 1
ATOM 582 N N . GLU A 1 79 ? -13.542 -0.319 30.309 1.00 86.81 79 GLU A N 1
ATOM 583 C CA . GLU A 1 79 ? -15.009 -0.264 30.263 1.00 86.81 79 GLU A CA 1
ATOM 584 C C . GLU A 1 79 ? -15.580 0.710 31.309 1.00 86.81 79 GLU A C 1
ATOM 586 O O . GLU A 1 79 ? -16.595 1.364 31.064 1.00 86.81 79 GLU A O 1
ATOM 591 N N . SER A 1 80 ? -14.914 0.847 32.461 1.00 89.38 80 SER A N 1
ATOM 592 C CA . SER A 1 80 ? -15.289 1.784 33.525 1.00 89.38 80 SER A CA 1
ATOM 593 C C . SER A 1 80 ? -15.326 3.233 33.038 1.00 89.38 80 SER A C 1
ATOM 595 O O . SER A 1 80 ? -16.302 3.933 33.299 1.00 89.38 80 SER A O 1
ATOM 597 N N . ILE A 1 81 ? -14.326 3.656 32.264 1.00 89.81 81 ILE A N 1
ATOM 598 C CA . ILE A 1 81 ? -14.237 5.009 31.710 1.00 89.81 81 ILE A CA 1
ATOM 599 C C . ILE A 1 81 ? -15.346 5.232 30.684 1.00 89.81 81 ILE A C 1
ATOM 601 O O . ILE A 1 81 ? -16.036 6.252 30.714 1.00 89.81 81 ILE A O 1
ATOM 605 N N . LEU A 1 82 ? -15.586 4.255 29.805 1.00 91.69 82 LEU A N 1
ATOM 606 C CA . LEU A 1 82 ? -16.687 4.330 28.839 1.00 91.69 82 LEU A CA 1
ATOM 607 C C . LEU A 1 82 ? -18.047 4.424 29.549 1.00 91.69 82 LEU A C 1
ATOM 609 O O . LEU A 1 82 ? -18.917 5.190 29.130 1.00 91.69 82 LEU A O 1
ATOM 613 N N . ARG A 1 83 ? -18.223 3.690 30.655 1.00 92.44 83 ARG A N 1
ATOM 614 C CA . ARG A 1 83 ? -19.433 3.733 31.486 1.00 92.44 83 ARG A CA 1
ATOM 615 C C . ARG A 1 83 ? -19.609 5.099 32.153 1.00 92.44 83 ARG A C 1
ATOM 617 O O . ARG A 1 83 ? -20.722 5.623 32.150 1.00 92.44 83 ARG A O 1
ATOM 624 N N . GLU A 1 84 ? -18.540 5.686 32.686 1.00 93.44 84 GLU A N 1
ATOM 625 C CA . GLU A 1 84 ? -18.561 7.029 33.279 1.00 93.44 84 GLU A CA 1
ATOM 626 C C . GLU A 1 84 ? -18.943 8.099 32.254 1.00 93.44 84 GLU A C 1
ATOM 628 O O . GLU A 1 84 ? -19.820 8.917 32.532 1.00 93.44 84 GLU A O 1
ATOM 633 N N . VAL A 1 85 ? -18.379 8.047 31.044 1.00 93.69 85 VAL A N 1
ATOM 634 C CA . VAL A 1 85 ? -18.726 8.978 29.957 1.00 93.69 85 VAL A CA 1
ATOM 635 C C . VAL A 1 85 ? -20.193 8.832 29.553 1.00 93.69 85 VAL A C 1
ATOM 637 O O . VAL A 1 85 ? -20.899 9.833 29.454 1.00 93.69 85 VAL A O 1
ATOM 640 N N . ILE A 1 86 ? -20.686 7.603 29.361 1.00 93.06 86 ILE A N 1
ATOM 641 C CA . ILE A 1 86 ? -22.098 7.355 29.020 1.00 93.06 86 ILE A CA 1
ATOM 642 C C . ILE A 1 86 ? -23.027 7.909 30.103 1.00 93.06 86 ILE A C 1
ATOM 644 O O . ILE A 1 86 ? -24.042 8.530 29.784 1.00 93.06 86 ILE A O 1
ATOM 648 N N . ASN A 1 87 ? -22.692 7.691 31.375 1.00 94.31 87 ASN A N 1
ATOM 649 C CA . ASN A 1 87 ? -23.482 8.198 32.493 1.00 94.31 87 ASN A CA 1
ATOM 650 C C . ASN A 1 87 ? -23.453 9.733 32.549 1.00 94.31 87 ASN A C 1
ATOM 652 O O . ASN A 1 87 ? -24.503 10.345 32.721 1.00 94.31 87 ASN A O 1
ATOM 656 N N . GLY A 1 88 ? -22.285 10.349 32.343 1.00 91.38 88 GLY A N 1
ATOM 657 C CA . GLY A 1 88 ? -22.126 11.803 32.305 1.00 91.38 88 GLY A CA 1
ATOM 658 C C . GLY A 1 88 ? -22.900 12.462 31.160 1.00 91.38 88 GLY A C 1
ATOM 659 O O . GLY A 1 88 ? -23.595 13.446 31.386 1.00 91.38 88 GLY A O 1
ATOM 660 N N . LEU A 1 89 ? -22.857 11.887 29.953 1.00 94.00 89 LEU A N 1
ATOM 661 C CA . LEU A 1 89 ? -23.597 12.392 28.788 1.00 94.00 89 LEU A CA 1
ATOM 662 C C . LEU A 1 89 ? -25.122 12.271 28.937 1.00 94.00 89 LEU A C 1
ATOM 664 O O . LEU A 1 89 ? -25.847 13.051 28.332 1.00 94.00 89 LEU A O 1
ATOM 668 N N . ARG A 1 90 ? -25.619 11.300 29.715 1.00 90.38 90 ARG A N 1
ATOM 669 C CA . ARG A 1 90 ? -27.059 11.117 29.987 1.00 90.38 90 ARG A CA 1
ATOM 670 C C . ARG A 1 90 ? -27.595 11.987 31.124 1.00 90.38 90 ARG A C 1
ATOM 672 O O . ARG A 1 90 ? -28.806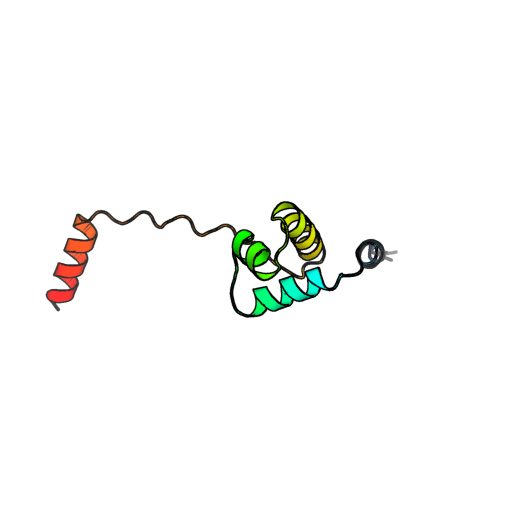 12.040 31.306 1.00 90.38 90 ARG A O 1
ATOM 679 N N . ALA A 1 91 ? -26.713 12.587 31.920 1.00 88.00 91 ALA A N 1
ATOM 680 C CA . ALA A 1 91 ? -27.077 13.438 33.050 1.00 88.00 91 ALA A CA 1
ATOM 681 C C . ALA A 1 91 ? -27.221 14.928 32.670 1.00 88.00 91 ALA A C 1
ATOM 683 O O . ALA A 1 91 ? -27.456 15.754 33.552 1.00 88.00 91 ALA A O 1
ATOM 684 N N . LEU A 1 92 ? -27.064 15.253 31.381 1.00 69.56 92 LEU A N 1
ATOM 685 C CA . LEU A 1 92 ? -27.303 16.562 30.766 1.00 69.56 92 LEU A CA 1
ATOM 686 C C . LEU A 1 92 ? -28.694 16.603 30.123 1.00 69.56 92 LEU A C 1
ATOM 688 O O . LEU A 1 92 ? -29.313 17.688 30.169 1.00 69.56 92 LEU A O 1
#

Foldseek 3Di:
DDPPPDDPDPPPPVLPVCPLDVLLVVLLVVPPVHDDDLVVSCVVVVHDSVVSVVSVVSCVVVVSDDDDDPDPDPPPPPVVVVVVVVVVVVVD

Radius of gyration: 23.07 Å; chains: 1; bounding box: 62×48×50 Å

pLDDT: mean 82.36, std 17.69, range [42.72, 98.0]

Secondary structure (DSSP, 8-state):
---------GGGSSTTSS---HHHHHHHHHHTTS---HHHHHHHHT--HHHHHHHHHHHHHTTS----PPPPPP-PPPHHHHHHHHHHHHT-